Protein AF-A0A963M8F1-F1 (afdb_monomer_lite)

Structure (mmCIF, N/CA/C/O backbone):
data_AF-A0A963M8F1-F1
#
_entry.id   AF-A0A963M8F1-F1
#
loop_
_atom_site.group_PDB
_atom_site.id
_atom_site.type_symbol
_atom_site.label_atom_id
_atom_site.label_alt_id
_atom_site.label_comp_id
_atom_site.label_asym_id
_atom_site.label_entity_id
_atom_site.label_seq_id
_atom_site.pdbx_PDB_ins_code
_atom_site.Cartn_x
_atom_site.Cartn_y
_atom_site.Cartn_z
_atom_site.occupancy
_atom_site.B_iso_or_equiv
_atom_site.auth_seq_id
_atom_site.auth_comp_id
_atom_site.auth_asym_id
_atom_site.auth_atom_id
_atom_site.pdbx_PDB_model_num
ATOM 1 N N . MET A 1 1 ? -14.402 5.189 2.778 1.00 93.00 1 MET A N 1
ATOM 2 C CA . MET A 1 1 ? -13.620 5.931 1.754 1.00 93.00 1 MET A CA 1
ATOM 3 C C . MET A 1 1 ? -12.543 5.021 1.175 1.00 93.00 1 MET A C 1
ATOM 5 O O . MET A 1 1 ? -12.023 4.229 1.945 1.00 93.00 1 MET A O 1
ATOM 9 N N . LYS A 1 2 ? -12.228 5.088 -0.130 1.00 96.50 2 LYS A N 1
ATOM 10 C CA . LYS A 1 2 ? -11.193 4.245 -0.764 1.00 96.50 2 LYS A CA 1
ATOM 11 C C . LYS A 1 2 ? -10.000 5.107 -1.185 1.00 96.50 2 LYS A C 1
ATOM 13 O O . LYS A 1 2 ? -10.182 6.031 -1.970 1.00 96.50 2 LYS A O 1
ATOM 18 N N . ILE A 1 3 ? -8.821 4.829 -0.632 1.00 97.88 3 ILE A N 1
ATOM 19 C CA . ILE A 1 3 ? -7.603 5.642 -0.778 1.00 97.88 3 ILE A CA 1
ATOM 20 C C . ILE A 1 3 ? -6.545 4.824 -1.521 1.00 97.88 3 ILE A C 1
ATOM 22 O O . ILE A 1 3 ? -6.283 3.682 -1.157 1.00 97.88 3 ILE A O 1
ATOM 26 N N . LEU A 1 4 ? -5.932 5.390 -2.557 1.00 98.12 4 LEU A N 1
ATOM 27 C CA . LEU A 1 4 ? -4.791 4.776 -3.234 1.00 98.12 4 LEU A CA 1
ATOM 28 C C . LEU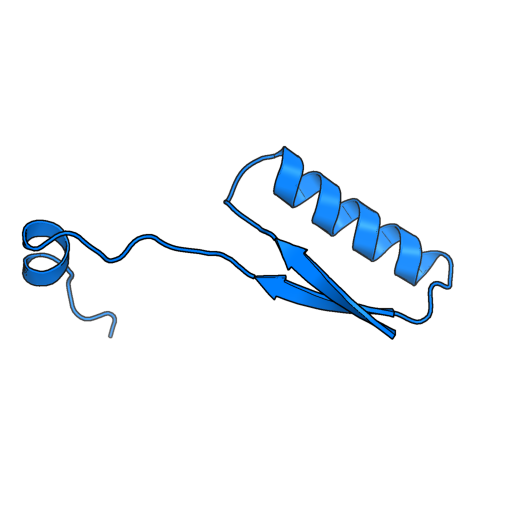 A 1 4 ? -3.507 5.114 -2.468 1.00 98.12 4 LEU A C 1
ATOM 30 O O . LEU A 1 4 ? -3.261 6.277 -2.159 1.00 98.12 4 LEU A O 1
ATOM 34 N N . LEU A 1 5 ? -2.712 4.093 -2.158 1.00 97.94 5 LEU A N 1
ATOM 35 C CA . LEU A 1 5 ? -1.472 4.199 -1.401 1.00 97.94 5 LEU A CA 1
ATOM 36 C C . LEU A 1 5 ? -0.321 3.594 -2.225 1.00 97.94 5 LEU A C 1
ATOM 38 O O . LEU A 1 5 ? -0.300 2.377 -2.428 1.00 97.94 5 LEU A O 1
ATOM 42 N N . PRO A 1 6 ? 0.608 4.416 -2.740 1.00 97.75 6 PRO A N 1
ATOM 43 C CA . PRO A 1 6 ? 1.737 3.923 -3.516 1.00 97.75 6 PRO A CA 1
ATOM 44 C C . PRO A 1 6 ? 2.747 3.179 -2.637 1.00 97.75 6 PRO A C 1
ATOM 46 O O . PRO A 1 6 ? 3.006 3.578 -1.500 1.00 97.75 6 PRO A O 1
ATOM 49 N N . VAL A 1 7 ? 3.329 2.111 -3.180 1.00 98.06 7 VAL A N 1
ATOM 50 C CA . VAL A 1 7 ? 4.407 1.333 -2.565 1.00 98.06 7 VAL A CA 1
ATOM 51 C C . VAL A 1 7 ? 5.494 1.040 -3.596 1.00 98.06 7 VAL A C 1
ATOM 53 O O . VAL A 1 7 ? 5.185 0.723 -4.739 1.00 98.06 7 VAL A O 1
ATOM 56 N N . ASP A 1 8 ? 6.757 1.144 -3.189 1.00 96.00 8 ASP A N 1
ATOM 57 C CA . ASP A 1 8 ? 7.933 0.995 -4.064 1.00 96.00 8 ASP A CA 1
ATOM 58 C C . ASP A 1 8 ? 9.067 0.166 -3.422 1.00 96.00 8 ASP A C 1
ATOM 60 O O . ASP A 1 8 ? 10.173 0.095 -3.950 1.00 96.00 8 ASP A O 1
ATOM 64 N N . GLY A 1 9 ? 8.806 -0.464 -2.271 1.00 95.00 9 GLY A N 1
ATOM 65 C CA . GLY A 1 9 ? 9.800 -1.231 -1.510 1.00 95.00 9 GLY A CA 1
ATOM 66 C C . GLY A 1 9 ? 10.705 -0.389 -0.603 1.00 95.00 9 GLY A C 1
ATOM 67 O O . GLY A 1 9 ? 11.521 -0.957 0.118 1.00 95.00 9 GLY A O 1
ATOM 68 N N . SER A 1 10 ? 10.557 0.939 -0.589 1.00 97.75 10 SER A N 1
ATOM 69 C CA . SER A 1 10 ? 11.298 1.807 0.328 1.00 97.75 10 SER A CA 1
ATOM 70 C C . SER A 1 10 ? 10.766 1.744 1.766 1.00 97.75 10 SER A C 1
ATOM 72 O O . SER A 1 10 ? 9.584 1.487 2.022 1.00 97.75 10 SER A O 1
ATOM 74 N N . GLU A 1 11 ? 11.623 2.090 2.730 1.00 98.50 11 GLU A N 1
ATOM 75 C CA . GLU A 1 11 ? 11.217 2.270 4.132 1.00 98.50 11 GLU A CA 1
ATOM 76 C C . GLU A 1 11 ? 10.145 3.360 4.294 1.00 98.50 11 GLU A C 1
ATOM 78 O O . GLU A 1 11 ? 9.267 3.256 5.150 1.00 98.50 11 GLU A O 1
ATOM 83 N N . ALA A 1 12 ? 10.169 4.390 3.441 1.00 98.25 12 ALA A N 1
ATOM 84 C CA . ALA A 1 12 ? 9.166 5.449 3.445 1.00 98.25 12 ALA A CA 1
ATOM 85 C C . ALA A 1 12 ? 7.780 4.916 3.047 1.00 98.25 12 ALA A C 1
ATOM 87 O O . ALA A 1 12 ? 6.789 5.214 3.720 1.00 98.25 12 ALA A O 1
ATOM 88 N N . ALA A 1 13 ? 7.709 4.079 2.008 1.00 98.12 13 ALA A N 1
ATOM 89 C CA . ALA A 1 13 ? 6.473 3.406 1.623 1.00 98.12 13 ALA A CA 1
ATOM 90 C C . ALA A 1 13 ? 5.964 2.478 2.737 1.00 98.12 13 ALA A C 1
ATOM 92 O O . ALA A 1 13 ? 4.775 2.491 3.067 1.00 98.12 13 ALA A O 1
ATOM 93 N N . LEU A 1 14 ? 6.857 1.721 3.383 1.00 98.44 14 LEU A N 1
ATOM 94 C CA . LEU A 1 14 ? 6.490 0.861 4.508 1.00 98.44 14 LEU A CA 1
ATOM 95 C C . LEU A 1 14 ? 5.956 1.669 5.699 1.00 98.44 14 LEU A C 1
ATOM 97 O O . LEU A 1 14 ? 4.943 1.299 6.298 1.00 98.44 14 LEU A O 1
ATOM 101 N N . HIS A 1 15 ? 6.592 2.794 6.024 1.00 98.69 15 HIS A N 1
ATOM 102 C CA . HIS A 1 15 ? 6.113 3.716 7.050 1.00 98.69 15 HIS A CA 1
ATOM 103 C C . HIS A 1 15 ? 4.715 4.259 6.716 1.00 98.69 15 HIS A C 1
ATOM 105 O O . HIS A 1 15 ? 3.841 4.261 7.583 1.00 98.69 15 HIS A O 1
ATOM 111 N N . ALA A 1 16 ? 4.460 4.637 5.458 1.00 98.44 16 ALA A N 1
ATOM 112 C CA . ALA A 1 16 ? 3.146 5.104 5.015 1.00 98.44 16 ALA A CA 1
ATOM 113 C C . ALA A 1 16 ? 2.053 4.030 5.179 1.00 98.44 16 ALA A C 1
ATOM 115 O O . ALA A 1 16 ? 0.959 4.336 5.656 1.00 98.44 16 ALA A O 1
ATOM 116 N N . VAL A 1 17 ? 2.356 2.761 4.877 1.00 98.38 17 VAL A N 1
ATOM 117 C CA . VAL A 1 17 ? 1.438 1.630 5.118 1.00 98.38 17 VAL A CA 1
ATOM 118 C C . VAL A 1 17 ? 1.156 1.453 6.608 1.00 98.38 17 VAL A C 1
ATOM 120 O O . VAL A 1 17 ? -0.003 1.324 7.006 1.00 98.38 17 VAL A O 1
ATOM 123 N N . ARG A 1 18 ? 2.189 1.483 7.460 1.00 98.56 18 ARG A N 1
ATOM 124 C CA . ARG A 1 18 ? 2.008 1.370 8.918 1.00 98.56 18 ARG A CA 1
ATOM 125 C C . ARG A 1 18 ? 1.165 2.517 9.471 1.00 98.56 18 ARG A C 1
ATOM 127 O O . ARG A 1 18 ? 0.300 2.279 10.311 1.00 98.56 18 ARG A O 1
ATOM 134 N N . HIS A 1 19 ? 1.379 3.731 8.973 1.00 98.56 19 HIS A N 1
ATOM 135 C CA . HIS A 1 19 ? 0.593 4.899 9.349 1.00 98.56 19 HIS A CA 1
ATOM 136 C C . HIS A 1 19 ? -0.876 4.765 8.919 1.00 98.56 19 HIS A C 1
ATOM 138 O O . HIS A 1 19 ? -1.770 4.970 9.735 1.00 98.56 19 HIS A O 1
ATOM 144 N N . ALA A 1 20 ? -1.145 4.324 7.685 1.00 98.31 20 ALA A N 1
ATOM 145 C CA . ALA A 1 20 ? -2.504 4.063 7.210 1.00 98.31 20 ALA A CA 1
ATOM 146 C C . ALA A 1 20 ? -3.247 3.040 8.092 1.00 98.31 20 ALA A C 1
ATOM 148 O O . ALA A 1 20 ? -4.413 3.240 8.434 1.00 98.31 20 ALA A O 1
ATOM 149 N N . LEU A 1 21 ? -2.562 1.972 8.517 1.00 98.25 21 LEU A N 1
ATOM 150 C CA . LEU A 1 21 ? -3.121 0.983 9.441 1.00 98.25 21 LEU A CA 1
ATOM 151 C C . LEU A 1 21 ? -3.393 1.570 10.831 1.00 98.25 21 LEU A C 1
ATOM 153 O O . LEU A 1 21 ? -4.416 1.243 11.431 1.00 98.25 21 LEU A O 1
ATOM 157 N N . ALA A 1 22 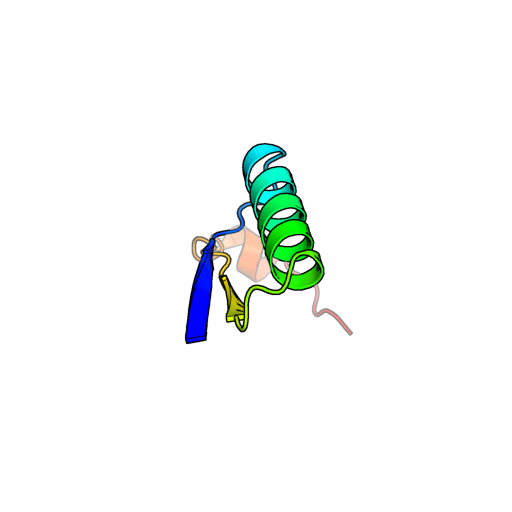? -2.508 2.428 11.345 1.00 98.62 22 ALA A N 1
ATOM 158 C CA . ALA A 1 22 ? -2.726 3.119 12.614 1.00 98.62 22 ALA A CA 1
ATOM 159 C C . ALA A 1 22 ? -3.993 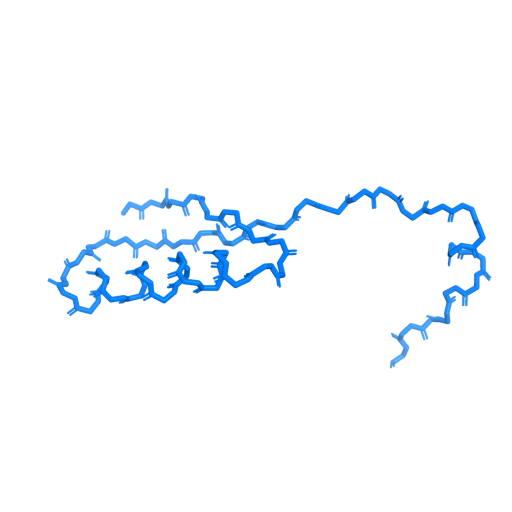3.986 12.564 1.00 98.62 22 ALA A C 1
ATOM 161 O O . ALA A 1 22 ? -4.848 3.845 13.433 1.00 98.62 22 ALA A O 1
ATOM 162 N N . LEU A 1 23 ? -4.186 4.760 11.491 1.00 98.19 23 LEU A N 1
ATOM 163 C CA . LEU A 1 23 ? -5.382 5.589 11.311 1.00 98.19 23 LEU A CA 1
ATOM 164 C C . LEU A 1 23 ? -6.675 4.763 11.324 1.00 98.19 23 LEU A C 1
ATOM 166 O O . LEU A 1 23 ? -7.657 5.159 11.948 1.00 98.19 23 LEU A O 1
ATOM 170 N N . VAL A 1 24 ? -6.691 3.593 10.674 1.00 98.00 24 VAL A N 1
ATOM 171 C CA . VAL A 1 24 ? -7.861 2.692 10.711 1.00 98.00 24 VAL A CA 1
ATOM 172 C C . VAL A 1 24 ? -8.123 2.190 12.128 1.00 98.00 24 VAL A C 1
ATOM 174 O O . VAL A 1 24 ? -9.271 2.162 12.566 1.00 98.00 24 VAL A O 1
ATOM 177 N N . ARG A 1 25 ? -7.067 1.832 12.870 1.00 98.06 25 ARG A N 1
ATOM 178 C CA . ARG A 1 25 ? -7.180 1.412 14.278 1.00 98.06 25 ARG A CA 1
ATOM 179 C C . ARG A 1 25 ? -7.675 2.541 15.184 1.00 98.06 25 ARG A C 1
ATOM 181 O O . ARG A 1 25 ? -8.343 2.259 16.170 1.00 98.06 25 ARG A O 1
ATOM 188 N N . GLU A 1 26 ? -7.387 3.788 14.830 1.00 98.44 26 GLU A N 1
ATOM 189 C CA . GLU A 1 26 ? -7.866 5.000 15.507 1.00 98.44 26 GLU A CA 1
ATOM 190 C C . GLU A 1 26 ? -9.290 5.410 15.086 1.00 98.44 26 GLU A C 1
ATOM 192 O O . GLU A 1 26 ? -9.831 6.391 15.592 1.00 98.44 26 GLU A O 1
ATOM 197 N N . GLY A 1 27 ? -9.935 4.639 14.204 1.00 98.00 27 GLY A N 1
ATOM 198 C CA . GLY A 1 27 ? -11.336 4.823 13.827 1.00 98.00 27 GLY A CA 1
ATOM 199 C C . GLY A 1 27 ? -11.552 5.452 12.453 1.00 98.00 27 GLY A C 1
ATOM 200 O O . GLY A 1 27 ? -12.696 5.731 12.086 1.00 98.00 27 GLY A O 1
ATOM 201 N N . LEU A 1 28 ? -10.498 5.651 11.653 1.00 97.38 28 LEU A N 1
ATOM 202 C CA . LEU A 1 28 ? -10.660 6.085 10.268 1.00 97.38 28 LEU A CA 1
ATOM 203 C C . LEU A 1 28 ? -11.409 5.012 9.459 1.00 97.38 28 LEU A C 1
ATOM 205 O O . LEU A 1 28 ? -10.878 3.943 9.161 1.00 97.38 28 LEU A O 1
ATOM 209 N N . GLY A 1 29 ? -12.631 5.333 9.026 1.00 97.44 29 GLY A N 1
ATOM 210 C CA . GLY A 1 29 ? -13.456 4.502 8.138 1.00 97.44 29 GLY A CA 1
ATOM 211 C C . GLY A 1 29 ? -12.966 4.480 6.682 1.00 97.44 29 GLY A C 1
ATOM 212 O O . GLY A 1 29 ? -13.662 4.943 5.764 1.00 97.44 29 GLY A O 1
ATOM 213 N N . ALA A 1 30 ? -11.762 3.958 6.450 1.00 97.38 30 ALA A N 1
ATOM 214 C CA . ALA A 1 30 ? -11.128 3.900 5.137 1.00 97.38 30 ALA A CA 1
ATOM 215 C C . ALA A 1 30 ? -10.685 2.485 4.743 1.00 97.38 30 ALA A C 1
ATOM 217 O O . ALA A 1 30 ? -10.324 1.659 5.575 1.00 97.38 30 ALA A O 1
ATOM 218 N N . SER A 1 31 ? -10.691 2.231 3.437 1.00 97.50 31 SER A N 1
ATOM 219 C CA . SER A 1 31 ? -10.024 1.104 2.798 1.00 97.50 31 SER A CA 1
ATOM 220 C C . SER A 1 31 ? -8.932 1.626 1.870 1.00 97.50 31 SER A C 1
ATOM 222 O O . SER A 1 31 ? -9.059 2.709 1.291 1.00 97.50 31 SER A O 1
ATOM 224 N N . PHE A 1 32 ? -7.854 0.859 1.730 1.00 98.25 32 PHE A N 1
ATOM 225 C CA . PHE A 1 32 ? -6.684 1.259 0.955 1.00 98.25 32 PHE A CA 1
ATOM 226 C C . PHE A 1 32 ? -6.479 0.327 -0.238 1.00 98.25 32 PHE A C 1
ATOM 228 O O . PHE A 1 32 ? -6.688 -0.880 -0.139 1.00 98.25 32 PHE A O 1
ATOM 235 N N . VAL A 1 33 ? -6.072 0.897 -1.367 1.00 98.00 33 VAL A N 1
ATOM 236 C CA . VAL A 1 33 ? -5.567 0.173 -2.5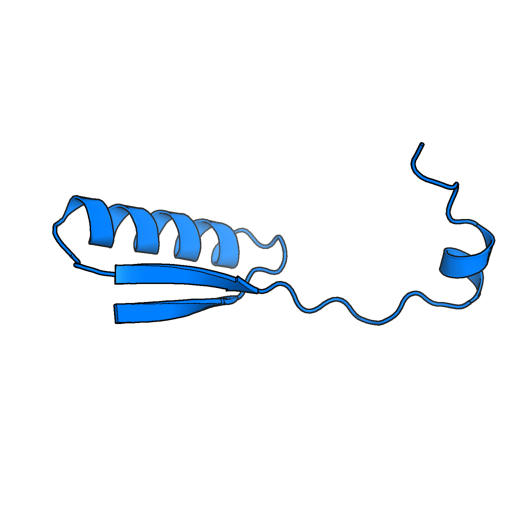35 1.00 98.00 33 VAL A CA 1
ATOM 237 C C . VAL A 1 33 ? -4.071 0.395 -2.582 1.00 98.00 33 VAL A C 1
ATOM 239 O O . VAL A 1 33 ? -3.637 1.522 -2.805 1.00 98.00 33 VAL A O 1
ATOM 242 N N . LEU A 1 34 ? -3.296 -0.664 -2.381 1.00 97.62 34 LEU A N 1
ATOM 243 C CA . LEU A 1 34 ? -1.853 -0.594 -2.565 1.00 97.62 34 LEU A CA 1
ATOM 244 C C . LEU A 1 34 ? -1.546 -0.644 -4.059 1.00 97.62 34 LEU A C 1
ATOM 246 O O . LEU A 1 34 ? -2.001 -1.560 -4.745 1.00 97.62 34 LEU A O 1
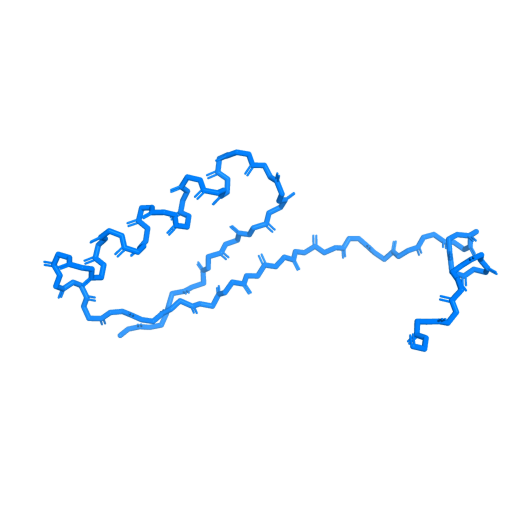ATOM 250 N N . VAL A 1 35 ? -0.793 0.334 -4.555 1.00 97.31 35 VAL A N 1
ATOM 251 C CA . VAL A 1 35 ? -0.323 0.338 -5.942 1.00 97.31 35 VAL A CA 1
ATOM 252 C C . VAL A 1 35 ? 1.191 0.348 -5.973 1.00 97.31 35 VAL A C 1
ATOM 254 O O . VAL A 1 35 ? 1.829 1.187 -5.350 1.00 97.31 35 VAL A O 1
ATOM 257 N N . ASN A 1 36 ? 1.758 -0.580 -6.725 1.00 95.69 36 ASN A N 1
ATOM 258 C CA . ASN A 1 36 ? 3.163 -0.568 -7.080 1.00 95.69 36 ASN A CA 1
ATOM 259 C C . ASN A 1 36 ? 3.252 -0.362 -8.590 1.00 95.69 36 ASN A C 1
ATOM 261 O O . ASN A 1 36 ? 2.624 -1.109 -9.342 1.00 95.69 36 ASN A O 1
ATOM 265 N N . VAL A 1 37 ? 3.993 0.652 -9.031 1.00 92.94 37 VAL A N 1
ATOM 266 C CA . VAL A 1 37 ? 4.236 0.884 -10.458 1.00 92.94 37 VAL A CA 1
ATOM 267 C C . VAL A 1 37 ? 5.586 0.276 -10.785 1.00 92.94 37 VAL A C 1
ATOM 269 O O . VAL A 1 37 ? 6.615 0.738 -10.303 1.00 92.94 37 VAL A O 1
ATOM 272 N N . GLN A 1 38 ? 5.568 -0.777 -11.591 1.00 87.62 38 GLN A N 1
ATOM 273 C CA . GLN A 1 38 ? 6.777 -1.416 -12.082 1.00 87.62 38 GLN A CA 1
ATOM 274 C C . GLN A 1 38 ? 7.013 -0.973 -13.521 1.00 87.62 38 GLN A C 1
ATOM 276 O O . GLN A 1 38 ? 6.088 -0.969 -14.338 1.00 87.62 38 GLN A O 1
ATOM 281 N N . SER A 1 39 ? 8.251 -0.585 -13.820 1.00 84.75 39 SER A N 1
ATOM 282 C CA . SER A 1 39 ? 8.680 -0.423 -15.205 1.00 84.75 39 SER A CA 1
ATOM 283 C C . SER A 1 39 ? 8.533 -1.762 -15.934 1.00 84.75 39 SER A C 1
ATOM 285 O O . SER A 1 39 ? 8.708 -2.811 -15.308 1.00 84.75 39 SER A O 1
ATOM 287 N N . PRO A 1 40 ? 8.214 -1.759 -17.240 1.00 83.31 40 PRO A N 1
ATOM 288 C CA . PRO A 1 40 ? 8.230 -2.991 -18.012 1.00 83.31 40 PRO A CA 1
ATOM 289 C C . PRO A 1 40 ? 9.616 -3.637 -17.923 1.00 83.31 40 PRO A C 1
ATOM 291 O O . PRO A 1 40 ? 10.630 -2.935 -17.953 1.00 83.31 40 PRO A O 1
ATOM 294 N N . ALA A 1 41 ? 9.639 -4.967 -17.822 1.00 82.88 41 ALA A N 1
ATOM 295 C CA . ALA A 1 41 ? 10.876 -5.734 -17.872 1.00 82.88 41 ALA A CA 1
ATOM 296 C C . ALA A 1 41 ? 11.642 -5.420 -19.167 1.00 82.88 41 ALA A C 1
ATOM 298 O O . ALA A 1 41 ? 11.038 -5.215 -20.227 1.00 82.88 41 ALA A O 1
ATOM 299 N N . ASN A 1 42 ? 12.972 -5.393 -19.096 1.00 83.94 42 ASN A N 1
ATOM 300 C CA . ASN A 1 42 ? 13.782 -5.312 -20.309 1.00 83.94 42 ASN A CA 1
ATOM 301 C C . ASN A 1 42 ? 13.764 -6.657 -21.074 1.00 83.94 42 ASN A C 1
ATOM 303 O O . ASN A 1 42 ? 13.355 -7.689 -20.543 1.00 83.94 42 ASN A O 1
ATOM 307 N N . LEU A 1 43 ? 14.204 -6.662 -22.342 1.00 79.62 43 LEU A N 1
ATOM 308 C CA . LEU A 1 43 ? 14.170 -7.870 -23.185 1.00 79.62 43 LEU A CA 1
ATOM 309 C C . LEU A 1 43 ? 14.960 -9.039 -22.573 1.00 79.62 43 LEU A C 1
ATOM 311 O O . LEU A 1 43 ? 14.531 -10.183 -22.670 1.00 79.62 43 LEU A O 1
ATOM 315 N N . TYR A 1 44 ? 16.097 -8.761 -21.935 1.00 79.00 44 TYR A N 1
ATOM 316 C CA . TYR A 1 44 ? 16.924 -9.798 -21.323 1.00 79.00 44 TYR A CA 1
ATOM 317 C C . TYR A 1 44 ? 16.231 -10.424 -20.106 1.00 79.00 44 TYR A C 1
ATOM 319 O O . TYR A 1 44 ? 16.183 -11.645 -19.987 1.00 79.00 44 TYR A O 1
ATOM 327 N N . GLU A 1 45 ? 15.637 -9.605 -19.241 1.00 82.44 45 GLU A N 1
ATOM 328 C CA . GLU A 1 45 ? 14.833 -10.040 -18.096 1.00 82.44 45 GLU A CA 1
ATOM 329 C C . GLU A 1 45 ? 13.630 -10.866 -18.549 1.00 82.44 45 GLU A C 1
ATOM 331 O O . GLU A 1 45 ? 13.373 -11.922 -17.983 1.00 82.44 45 GLU A O 1
ATOM 336 N N . ALA A 1 46 ? 12.944 -10.453 -19.619 1.00 81.81 46 ALA A N 1
ATOM 337 C CA . ALA A 1 46 ? 11.817 -11.204 -20.166 1.00 81.81 46 ALA A CA 1
ATOM 338 C C . ALA A 1 46 ? 12.230 -12.578 -20.725 1.00 81.81 46 ALA A C 1
ATOM 340 O O . ALA A 1 46 ? 11.472 -13.534 -20.613 1.00 81.81 46 ALA A O 1
ATOM 341 N N . MET A 1 47 ? 13.425 -12.691 -21.318 1.00 82.62 47 MET A N 1
ATOM 342 C CA . MET A 1 47 ? 13.935 -13.957 -21.865 1.00 82.62 47 MET A CA 1
ATOM 343 C C . MET A 1 47 ? 14.576 -14.878 -20.820 1.00 82.62 47 MET A C 1
AT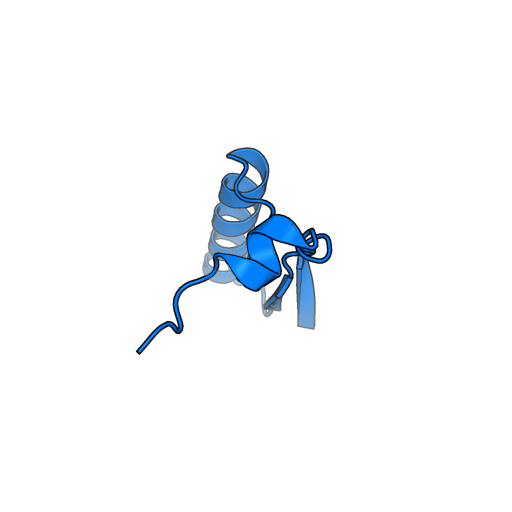OM 345 O O . MET A 1 47 ? 14.728 -16.070 -21.081 1.00 82.62 47 MET A O 1
ATOM 349 N N . THR A 1 48 ? 14.999 -14.339 -19.675 1.00 84.31 48 THR A N 1
ATOM 350 C CA . THR A 1 48 ? 15.671 -15.101 -18.607 1.00 84.31 48 THR A CA 1
ATOM 351 C C . THR A 1 48 ? 14.779 -15.373 -17.402 1.00 84.31 48 THR A C 1
ATOM 353 O O . THR A 1 48 ? 15.144 -16.198 -16.557 1.00 84.31 48 THR A O 1
ATOM 356 N N . ALA A 1 49 ? 13.610 -14.728 -17.329 1.00 80.00 49 ALA A N 1
ATOM 357 C CA . ALA A 1 49 ? 12.574 -15.060 -16.368 1.00 80.00 49 ALA A CA 1
ATOM 358 C C . ALA A 1 49 ? 12.229 -16.549 -16.499 1.00 80.00 49 ALA A C 1
ATOM 360 O O . ALA A 1 49 ? 11.787 -17.009 -17.549 1.00 80.00 49 ALA A O 1
ATOM 361 N N . HIS A 1 50 ? 12.483 -17.311 -15.437 1.00 71.94 50 HIS A N 1
ATOM 362 C CA . HIS A 1 50 ? 11.924 -18.652 -15.324 1.00 71.94 50 HIS A CA 1
ATOM 363 C C . HIS A 1 50 ? 10.421 -18.527 -15.104 1.00 71.94 50 HIS A C 1
ATOM 365 O O . HIS A 1 50 ? 9.989 -17.643 -14.359 1.00 71.94 50 HIS A O 1
ATOM 371 N N . ASP A 1 51 ? 9.649 -19.412 -15.736 1.00 66.56 51 ASP A N 1
ATOM 372 C CA . ASP A 1 51 ? 8.229 -19.526 -15.430 1.00 66.56 51 ASP A CA 1
ATOM 373 C C . ASP A 1 51 ? 8.075 -19.795 -13.923 1.00 66.56 51 ASP A C 1
ATOM 375 O O . ASP A 1 51 ? 8.720 -20.710 -13.394 1.00 66.56 51 ASP A O 1
ATOM 379 N N . PRO A 1 52 ? 7.294 -18.969 -13.206 1.00 60.16 52 PRO A N 1
ATOM 380 C CA . PRO A 1 52 ? 6.994 -19.211 -11.811 1.00 60.16 52 PRO A CA 1
ATOM 381 C C . PRO A 1 52 ? 5.904 -20.286 -11.750 1.00 60.16 52 PRO A C 1
ATOM 383 O O . PRO A 1 52 ? 4.720 -19.957 -11.687 1.00 60.16 52 PRO A O 1
ATOM 386 N N . ASP A 1 53 ? 6.304 -21.555 -11.825 1.00 53.97 53 ASP A N 1
ATOM 387 C CA . ASP A 1 53 ? 5.468 -22.672 -11.360 1.00 53.97 53 ASP A CA 1
ATOM 388 C C . ASP A 1 53 ? 5.251 -22.597 -9.835 1.00 53.97 53 ASP A C 1
ATOM 390 O O . ASP A 1 53 ? 6.222 -22.289 -9.096 1.00 53.97 53 ASP A O 1
#

Radius of gyration: 16.01 Å; chains: 1; bounding box: 30×29×39 Å

Sequence (53 aa):
MKILLPVDGSEAALHAVRHALALVREGLGASFVLVNVQSPANLYEAMTAHDPD

pLDDT: mean 91.59, std 10.47, range [53.97, 98.69]

Secondary structure (DSSP, 8-state):
-EEEEE--SSHHHHHHHHHHHHHHHTT---EEEEE--PPPPPHHHHHHPPP--

Foldseek 3Di:
DEEEQEDAPDPVSVVVVVVVVVVVVVPPPYDYDYDYDDDDDDPVCVVPDDPPD